Protein AF-A0A4W6DAV9-F1 (afdb_monomer_lite)

Organism: Lates calcarifer (NCBI:txid8187)

Structure (mmCIF, N/CA/C/O backbone):
data_AF-A0A4W6DAV9-F1
#
_entry.id   AF-A0A4W6DAV9-F1
#
loop_
_atom_site.group_PDB
_atom_site.id
_atom_site.type_symbol
_atom_site.label_atom_id
_atom_site.label_alt_id
_atom_site.label_comp_id
_atom_site.label_asym_id
_atom_site.label_entity_id
_atom_site.label_seq_id
_atom_site.pdbx_PDB_ins_code
_atom_site.Cartn_x
_atom_site.Cartn_y
_atom_site.Cartn_z
_atom_site.occupancy
_atom_site.B_iso_or_equiv
_atom_site.auth_seq_id
_atom_site.auth_comp_id
_atom_site.auth_asym_id
_atom_site.auth_atom_id
_atom_site.pdbx_PDB_model_num
ATOM 1 N N . MET A 1 1 ? 17.791 12.528 -27.936 1.00 43.00 1 MET A N 1
ATOM 2 C CA . MET A 1 1 ? 17.535 11.340 -27.099 1.00 43.00 1 MET A CA 1
ATOM 3 C C . MET A 1 1 ? 16.536 11.786 -26.045 1.00 43.00 1 MET A C 1
ATOM 5 O O . MET A 1 1 ? 16.938 12.393 -25.063 1.00 43.00 1 MET A O 1
ATOM 9 N N . GLY A 1 2 ? 15.239 11.694 -26.351 1.00 50.84 2 GLY A N 1
ATOM 10 C CA . GLY A 1 2 ? 14.200 12.066 -25.393 1.00 50.84 2 GLY A CA 1
ATOM 11 C C . GLY A 1 2 ? 14.220 11.040 -24.273 1.00 50.84 2 GLY A C 1
ATOM 12 O O . GLY A 1 2 ? 14.184 9.846 -24.545 1.00 50.84 2 GLY A O 1
ATOM 13 N N . THR A 1 3 ? 14.390 11.481 -23.036 1.00 58.59 3 THR A N 1
ATOM 14 C CA . THR A 1 3 ? 14.186 10.621 -21.875 1.00 58.59 3 THR A CA 1
ATOM 15 C C . THR A 1 3 ? 12.691 10.348 -21.784 1.00 58.59 3 THR A C 1
ATOM 17 O O . THR A 1 3 ? 11.948 11.198 -21.286 1.00 58.59 3 THR A O 1
ATOM 20 N N . ASP A 1 4 ? 12.246 9.207 -22.305 1.00 72.44 4 ASP A N 1
ATOM 21 C CA . ASP A 1 4 ? 10.905 8.703 -22.026 1.00 72.44 4 ASP A CA 1
ATOM 22 C C . ASP A 1 4 ? 10.811 8.543 -20.505 1.00 72.44 4 ASP A C 1
ATOM 24 O O . ASP A 1 4 ? 11.494 7.726 -19.888 1.00 72.44 4 ASP A O 1
ATOM 28 N N . SER A 1 5 ? 10.083 9.462 -19.875 1.00 85.31 5 SER A N 1
ATOM 29 C CA . SER A 1 5 ? 9.893 9.455 -18.427 1.00 85.31 5 SER A CA 1
ATOM 30 C C . SER A 1 5 ? 8.976 8.280 -18.077 1.00 85.31 5 SER A C 1
ATOM 32 O O . SER A 1 5 ? 8.060 8.016 -18.856 1.00 85.31 5 SER A O 1
ATOM 34 N N . PRO A 1 6 ? 9.170 7.591 -16.935 1.00 91.38 6 PRO A N 1
ATOM 35 C CA . PRO A 1 6 ? 8.461 6.349 -16.617 1.00 91.38 6 PRO A CA 1
ATOM 36 C C . PRO A 1 6 ? 7.005 6.603 -16.178 1.00 91.38 6 PRO A C 1
ATOM 38 O O . PRO A 1 6 ? 6.622 6.400 -15.020 1.00 91.38 6 PRO A O 1
ATOM 41 N N . PHE A 1 7 ? 6.190 7.128 -17.093 1.00 95.38 7 PHE A N 1
ATOM 42 C CA . PHE A 1 7 ? 4.819 7.554 -16.841 1.00 95.38 7 PHE A CA 1
ATOM 43 C C . PHE A 1 7 ? 3.907 6.386 -16.463 1.00 95.38 7 PHE A C 1
ATOM 45 O O . PHE A 1 7 ? 3.015 6.572 -15.634 1.00 95.38 7 PHE A O 1
ATOM 52 N N . LEU A 1 8 ? 4.123 5.187 -17.014 1.00 96.75 8 LEU A N 1
ATOM 53 C CA . LEU A 1 8 ? 3.308 4.015 -16.690 1.00 96.75 8 LEU A CA 1
ATOM 54 C C . LEU A 1 8 ? 3.602 3.533 -15.269 1.00 96.75 8 LEU A C 1
ATOM 56 O O . LEU A 1 8 ? 2.670 3.262 -14.513 1.00 96.75 8 LEU A O 1
ATOM 60 N N . LEU A 1 9 ? 4.877 3.496 -14.864 1.00 97.81 9 LEU A N 1
ATOM 61 C CA . LEU A 1 9 ? 5.247 3.129 -13.489 1.00 97.81 9 LEU A CA 1
ATOM 62 C C . LEU A 1 9 ? 4.699 4.141 -12.482 1.00 97.81 9 LEU A C 1
ATOM 64 O O . LEU A 1 9 ? 4.191 3.751 -11.429 1.00 97.81 9 LEU A O 1
ATOM 68 N N . ALA A 1 10 ? 4.765 5.435 -12.813 1.00 97.69 10 ALA A N 1
ATOM 69 C CA . ALA A 1 10 ? 4.199 6.496 -11.988 1.00 97.69 10 ALA A CA 1
ATOM 70 C C . ALA A 1 10 ? 2.672 6.365 -11.864 1.00 97.69 10 ALA A C 1
ATOM 72 O O . ALA A 1 10 ? 2.140 6.462 -10.759 1.00 97.69 10 ALA A O 1
ATOM 73 N N . ALA A 1 11 ? 1.969 6.086 -12.966 1.00 98.00 11 ALA A N 1
ATOM 74 C CA . ALA A 1 11 ? 0.523 5.877 -12.964 1.00 98.00 11 ALA A CA 1
ATOM 75 C C . ALA A 1 11 ? 0.116 4.665 -12.109 1.00 98.00 11 ALA A C 1
ATOM 77 O O . ALA A 1 11 ? -0.771 4.785 -11.264 1.00 98.00 11 ALA A O 1
ATOM 78 N N . VAL A 1 12 ? 0.799 3.524 -12.265 1.00 98.50 12 VAL A N 1
ATOM 79 C CA . VAL A 1 12 ? 0.547 2.313 -11.460 1.00 98.50 12 VAL A CA 1
ATOM 80 C C . VAL A 1 12 ? 0.873 2.553 -9.983 1.00 98.50 12 VAL A C 1
ATOM 82 O O . VAL A 1 12 ? 0.108 2.141 -9.114 1.00 98.50 12 VAL A O 1
ATOM 85 N N . SER A 1 13 ? 1.951 3.282 -9.680 1.00 98.38 13 SER A N 1
ATOM 86 C CA . SER A 1 13 ? 2.301 3.655 -8.302 1.00 98.38 13 SER A CA 1
ATOM 87 C C . SER A 1 13 ? 1.246 4.568 -7.662 1.00 98.38 13 SER A C 1
ATOM 89 O O . SER A 1 13 ? 0.903 4.401 -6.497 1.00 98.38 13 SER A O 1
ATOM 91 N N . LEU A 1 14 ? 0.694 5.531 -8.405 1.00 98.44 14 LEU A N 1
ATOM 92 C CA . LEU A 1 14 ? -0.389 6.383 -7.903 1.00 98.44 14 LEU A CA 1
ATOM 93 C C . LEU A 1 14 ? -1.672 5.581 -7.671 1.00 98.44 14 LEU A C 1
ATOM 95 O O . LEU A 1 14 ? -2.321 5.745 -6.637 1.00 98.44 14 LEU A O 1
ATOM 99 N N . LEU A 1 15 ? -2.021 4.691 -8.601 1.00 98.56 15 LEU A N 1
ATOM 100 C CA . LEU A 1 15 ? -3.184 3.819 -8.463 1.00 98.56 15 LEU A CA 1
ATOM 101 C C . LEU A 1 15 ? -3.059 2.902 -7.237 1.00 98.56 15 LEU A C 1
ATOM 103 O O . LEU A 1 15 ? -4.016 2.766 -6.473 1.00 98.56 15 LEU A O 1
ATOM 107 N N . SER A 1 16 ? -1.881 2.324 -7.003 1.00 98.38 16 SER A N 1
ATOM 108 C CA . SER A 1 16 ? -1.650 1.445 -5.857 1.00 98.38 16 SER A CA 1
ATOM 109 C C . SER A 1 16 ? -1.701 2.204 -4.522 1.00 98.38 16 SER A C 1
ATOM 111 O O . SER A 1 16 ? -2.272 1.696 -3.556 1.00 98.38 16 SER A O 1
ATOM 113 N N . VAL A 1 17 ? -1.240 3.462 -4.464 1.00 98.31 17 VAL A N 1
ATOM 114 C CA . VAL A 1 17 ? -1.448 4.338 -3.292 1.00 98.31 17 VAL A CA 1
ATOM 115 C C . VAL A 1 17 ? -2.938 4.582 -3.037 1.00 98.31 17 VAL A C 1
ATOM 117 O O . VAL A 1 17 ? -3.377 4.514 -1.886 1.00 98.31 17 VAL A O 1
ATOM 120 N N . LEU A 1 18 ? -3.736 4.835 -4.081 1.00 98.56 18 LEU A N 1
ATOM 121 C CA . LEU A 1 18 ? -5.187 5.004 -3.935 1.00 98.56 18 LEU A CA 1
ATOM 122 C C . LEU A 1 18 ? -5.850 3.732 -3.389 1.00 98.56 18 LEU A C 1
ATOM 124 O O . LEU A 1 18 ? -6.701 3.821 -2.501 1.00 98.56 18 LEU A O 1
ATOM 128 N N . GLN A 1 19 ? -5.428 2.554 -3.855 1.00 98.38 19 GLN A N 1
ATOM 129 C CA . GLN A 1 19 ? -5.887 1.270 -3.324 1.00 98.38 19 GLN A CA 1
ATOM 130 C C . GLN A 1 19 ? -5.515 1.100 -1.843 1.00 98.38 19 GLN A C 1
ATOM 132 O O . GLN A 1 19 ? -6.377 0.747 -1.036 1.00 98.38 19 GLN A O 1
ATOM 137 N N . MET A 1 20 ? -4.272 1.401 -1.452 1.00 98.50 20 MET A N 1
ATOM 138 C CA . MET A 1 20 ? -3.844 1.350 -0.048 1.00 98.50 20 MET A CA 1
ATOM 139 C C . MET A 1 20 ? -4.660 2.308 0.831 1.00 98.50 20 MET A C 1
ATOM 141 O O . MET A 1 20 ? -5.126 1.920 1.904 1.00 98.50 20 MET A O 1
ATOM 145 N N . GLY A 1 21 ? -4.914 3.532 0.357 1.00 98.62 21 GLY A N 1
ATOM 146 C CA . GLY A 1 21 ? -5.769 4.504 1.041 1.00 98.62 21 GLY A CA 1
ATOM 147 C C . GLY A 1 21 ? -7.219 4.031 1.184 1.00 98.62 21 GLY A C 1
ATOM 148 O O . GLY A 1 21 ? -7.828 4.201 2.243 1.00 98.62 21 GLY A O 1
ATOM 149 N N . TYR A 1 22 ? -7.767 3.380 0.154 1.00 98.69 22 TYR A N 1
ATOM 150 C CA . TYR A 1 22 ? -9.088 2.756 0.217 1.00 98.69 22 TYR A CA 1
ATOM 151 C C . TYR A 1 22 ? -9.141 1.658 1.287 1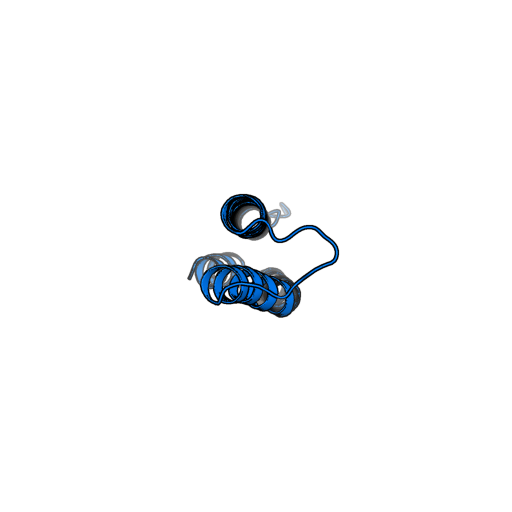.00 98.69 22 TYR A C 1
ATOM 153 O O . TYR A 1 22 ? -10.028 1.683 2.139 1.00 98.69 22 TYR A O 1
ATOM 161 N N . LEU A 1 23 ? -8.175 0.737 1.305 1.00 98.62 23 LEU A N 1
ATOM 162 C CA . LEU A 1 23 ? -8.116 -0.335 2.303 1.00 98.62 23 LEU A CA 1
ATOM 163 C C . LEU A 1 23 ? -7.968 0.225 3.728 1.00 98.62 23 LEU A C 1
ATOM 165 O O . LEU A 1 23 ? -8.671 -0.216 4.640 1.00 98.62 23 LEU A O 1
ATOM 169 N N . ALA A 1 24 ? -7.134 1.251 3.920 1.00 98.62 24 ALA A N 1
ATOM 170 C CA . ALA A 1 24 ? -6.999 1.945 5.200 1.00 98.62 24 ALA A CA 1
ATOM 171 C C . ALA A 1 24 ? -8.328 2.578 5.649 1.00 98.62 24 ALA A C 1
ATOM 173 O O . ALA A 1 24 ? -8.727 2.458 6.812 1.00 98.62 24 ALA A O 1
ATOM 174 N N . ARG A 1 25 ? -9.066 3.202 4.719 1.00 98.69 25 ARG A N 1
ATOM 175 C CA . ARG A 1 25 ? -10.407 3.744 4.980 1.00 98.69 25 ARG A CA 1
ATOM 176 C C . ARG A 1 25 ? -11.388 2.648 5.397 1.00 98.69 25 ARG A C 1
ATOM 178 O O . ARG A 1 25 ? -12.151 2.869 6.334 1.00 98.69 25 ARG A O 1
ATOM 185 N N . GLN A 1 26 ? -11.351 1.474 4.765 1.00 98.62 26 GLN A N 1
ATOM 186 C CA . GLN A 1 26 ? -12.202 0.339 5.148 1.00 98.62 26 GLN A CA 1
ATOM 187 C C . GLN A 1 26 ? -11.909 -0.139 6.576 1.00 98.62 26 GLN A C 1
ATOM 189 O O . GLN A 1 26 ? -12.844 -0.387 7.338 1.00 98.62 26 GLN A O 1
ATOM 194 N N . VAL A 1 27 ? -10.638 -0.178 6.990 1.00 98.69 27 VAL A N 1
ATOM 195 C CA . VAL A 1 27 ? -10.272 -0.443 8.392 1.00 98.69 27 VAL A CA 1
ATOM 196 C C . VAL A 1 27 ? -10.856 0.623 9.321 1.00 98.69 27 VAL A C 1
ATOM 198 O O . VAL A 1 27 ? -11.438 0.278 10.349 1.00 98.69 27 VAL A O 1
ATOM 201 N N . GLY A 1 28 ? -10.749 1.907 8.963 1.00 98.44 28 GLY A N 1
ATOM 202 C CA . GLY A 1 28 ? -11.326 3.015 9.733 1.00 98.44 28 GLY A CA 1
ATOM 203 C C . GLY A 1 28 ? -12.844 2.898 9.907 1.00 98.44 28 GLY A C 1
ATOM 204 O O . GLY A 1 28 ? -13.348 3.004 11.024 1.00 98.44 28 GLY A O 1
ATOM 205 N N . LEU A 1 29 ? -13.570 2.588 8.832 1.00 98.50 29 LEU A N 1
ATOM 206 C CA . LEU A 1 29 ? -15.013 2.335 8.887 1.00 98.50 29 LEU A CA 1
ATOM 207 C C . LEU A 1 29 ? -15.339 1.109 9.747 1.00 98.50 29 LEU A C 1
ATOM 209 O O . LEU A 1 29 ? -16.234 1.165 10.589 1.00 98.50 29 LEU A O 1
ATOM 213 N N . SER A 1 30 ? -14.570 0.027 9.611 1.00 98.38 30 SER A N 1
ATOM 214 C CA . SER A 1 30 ? -14.748 -1.170 10.431 1.00 98.38 30 SER A CA 1
ATOM 215 C C . SER A 1 30 ? -14.515 -0.890 11.918 1.00 98.38 30 SER A C 1
ATOM 217 O O . SER A 1 30 ? -15.225 -1.453 12.752 1.00 98.38 30 SER A O 1
ATOM 219 N N . ARG A 1 31 ? -13.576 -0.002 12.276 1.00 98.50 31 ARG A N 1
ATOM 220 C CA . ARG A 1 31 ? -13.396 0.457 13.666 1.00 98.50 31 ARG A CA 1
ATOM 221 C C . ARG A 1 31 ? -14.639 1.158 14.194 1.00 98.50 31 ARG A C 1
ATOM 223 O O . ARG A 1 31 ? -15.022 0.899 15.329 1.00 98.50 31 ARG A O 1
ATOM 230 N N . MET A 1 32 ? -15.270 2.012 13.385 1.00 98.12 32 MET A N 1
ATOM 231 C CA . MET A 1 32 ? -16.495 2.719 1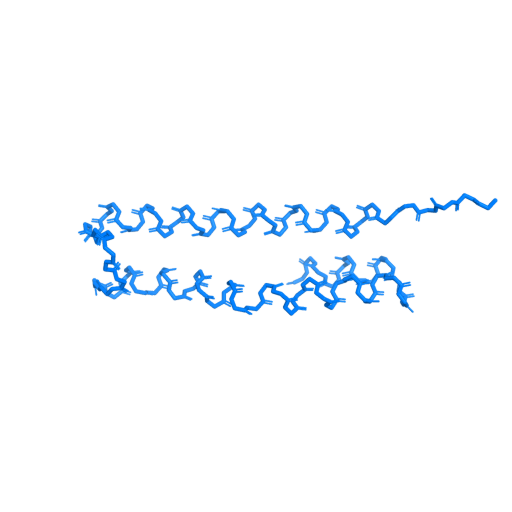3.775 1.00 98.12 32 MET A CA 1
ATOM 232 C C . MET A 1 32 ? -17.661 1.749 13.995 1.00 98.12 32 MET A C 1
ATOM 234 O O . MET A 1 32 ? -18.325 1.828 15.026 1.00 98.12 32 MET A O 1
ATOM 238 N N . VAL A 1 33 ? -17.872 0.806 13.069 1.00 98.12 33 VAL A N 1
ATOM 239 C CA . VAL A 1 33 ? -18.953 -0.196 13.148 1.00 98.12 33 VAL A CA 1
ATOM 240 C C . VAL A 1 33 ? -18.800 -1.086 14.384 1.00 98.12 33 VAL A C 1
ATOM 242 O O . VAL A 1 33 ? -19.754 -1.279 15.133 1.00 98.12 33 VAL A O 1
ATOM 245 N N . HIS A 1 34 ? -17.585 -1.575 14.639 1.00 97.94 34 HIS A N 1
ATOM 246 C CA . HIS A 1 34 ? -17.305 -2.522 15.721 1.00 97.94 34 HIS A CA 1
ATOM 247 C C . HIS A 1 34 ? -16.868 -1.856 17.032 1.00 97.94 34 HIS A C 1
ATOM 249 O O . HIS A 1 34 ? -16.541 -2.551 17.991 1.00 97.94 34 HIS A O 1
ATOM 255 N N . LYS A 1 35 ? -16.842 -0.516 17.077 1.00 97.94 35 LYS A N 1
ATOM 256 C CA . LYS A 1 35 ? -16.416 0.296 18.231 1.00 97.94 35 LYS A CA 1
ATOM 257 C C . LYS A 1 35 ? -15.024 -0.079 18.765 1.00 97.94 35 LYS A C 1
ATOM 259 O O . LYS A 1 35 ? -14.770 -0.013 19.967 1.00 97.94 35 LYS A O 1
ATOM 264 N N . VAL A 1 36 ? -14.101 -0.444 17.872 1.00 98.25 36 VAL A N 1
ATOM 265 C CA . VAL A 1 36 ? -12.712 -0.772 18.231 1.00 98.25 36 VAL A CA 1
ATOM 266 C C . VAL A 1 36 ? -11.879 0.507 18.253 1.00 98.25 36 VAL A C 1
ATOM 268 O O . VAL A 1 36 ? -11.332 0.947 17.233 1.00 98.25 36 VAL A O 1
ATOM 271 N N . LEU A 1 37 ? -11.800 1.118 19.434 1.00 97.00 37 LEU A N 1
ATOM 272 C CA . LEU A 1 37 ? -11.048 2.348 19.659 1.00 97.00 37 LEU A CA 1
ATOM 273 C C . LEU A 1 37 ? -9.531 2.097 19.565 1.00 97.00 37 LEU A C 1
ATOM 275 O O . LEU A 1 37 ? -9.036 1.099 20.099 1.00 97.00 37 LEU A O 1
ATOM 279 N N . PRO A 1 38 ? -8.764 2.990 18.916 1.00 96.62 38 PRO A N 1
ATOM 280 C CA . PRO A 1 38 ? -7.310 3.002 19.051 1.00 96.62 38 PRO A CA 1
ATOM 281 C C . PRO A 1 38 ? -6.892 3.095 20.534 1.00 96.62 38 PRO A C 1
ATOM 283 O O . PRO A 1 38 ? -7.579 3.769 21.303 1.00 96.62 38 PRO A O 1
ATOM 286 N N . PRO A 1 39 ? -5.788 2.450 20.957 1.00 97.25 39 PRO A N 1
ATOM 287 C CA . PRO A 1 39 ? -4.803 1.724 20.148 1.00 97.25 39 PRO A CA 1
ATOM 288 C C . PRO A 1 39 ? -5.158 0.249 19.880 1.00 97.25 39 PRO A C 1
ATOM 290 O O . PRO A 1 39 ? -4.330 -0.474 19.332 1.00 97.25 39 PRO A O 1
ATOM 293 N N . SER A 1 40 ? -6.359 -0.220 20.245 1.00 97.88 40 SER A N 1
ATOM 294 C CA . SER A 1 40 ? -6.711 -1.636 20.089 1.00 97.88 40 SER A CA 1
ATOM 295 C C . SER A 1 40 ? -6.666 -2.083 18.624 1.00 97.88 40 SER A C 1
ATOM 297 O O . SER A 1 40 ? -7.101 -1.369 17.711 1.00 97.88 40 SER A O 1
ATOM 299 N N . VAL A 1 41 ? -6.153 -3.291 18.407 1.00 98.12 41 VAL A N 1
ATOM 300 C CA . VAL A 1 41 ? -6.093 -3.985 17.109 1.00 98.12 41 VAL A CA 1
ATOM 301 C C . VAL A 1 41 ? -6.784 -5.351 17.154 1.00 98.12 41 VAL A C 1
ATOM 303 O O . VAL A 1 41 ? -6.724 -6.097 16.182 1.00 98.12 41 VAL A O 1
ATOM 306 N N . THR A 1 42 ? -7.465 -5.657 18.257 1.00 97.56 42 THR A N 1
ATOM 307 C CA . THR A 1 42 ? -8.252 -6.878 18.468 1.00 97.56 42 THR A CA 1
ATOM 308 C C . THR A 1 42 ? -9.714 -6.517 18.717 1.00 97.56 42 THR A C 1
ATOM 310 O O . THR A 1 42 ? -10.030 -5.421 19.196 1.00 97.56 42 THR A O 1
ATOM 313 N N . GLY A 1 43 ? -10.626 -7.415 18.351 1.00 96.62 43 GLY A N 1
ATOM 314 C CA . GLY A 1 43 ? -12.061 -7.156 18.423 1.00 96.62 43 GLY A CA 1
ATOM 315 C C . GLY A 1 43 ? -12.892 -8.281 17.806 1.00 96.62 43 GLY A C 1
ATOM 316 O O . GLY A 1 43 ? -12.453 -9.426 17.771 1.00 96.62 43 GLY A O 1
ATOM 317 N N . PRO A 1 44 ? -14.106 -7.989 17.312 1.00 98.00 44 PRO A N 1
ATOM 318 C CA . PRO A 1 44 ? -14.914 -8.984 16.618 1.00 98.00 44 PRO A CA 1
ATOM 319 C C . PRO A 1 44 ? -14.192 -9.549 15.379 1.00 98.00 44 PRO A C 1
ATOM 321 O O . PRO A 1 44 ? -13.488 -8.795 14.697 1.00 98.00 44 PRO A O 1
ATOM 324 N N . PRO A 1 45 ? -14.417 -10.826 15.007 1.00 98.31 45 PRO A N 1
ATOM 325 C CA . PRO A 1 45 ? -13.723 -11.472 13.885 1.00 98.31 45 PRO A CA 1
ATOM 326 C C . PRO A 1 45 ? -13.833 -10.734 12.540 1.00 98.31 45 PRO A C 1
ATOM 328 O O . PRO A 1 45 ? -12.979 -10.866 11.666 1.00 98.31 45 PRO A O 1
ATOM 331 N N . GLU A 1 46 ? -14.899 -9.964 12.329 1.00 97.88 46 GLU A N 1
ATOM 332 C CA . GLU A 1 46 ? -15.090 -9.135 11.132 1.00 97.88 46 GLU A CA 1
ATOM 333 C C . GLU A 1 46 ? -14.100 -7.965 11.063 1.00 97.88 46 GLU A C 1
ATOM 335 O O . GLU A 1 46 ? -13.483 -7.729 10.018 1.00 97.88 46 GLU A O 1
ATOM 340 N N . PHE A 1 47 ? -13.880 -7.282 12.191 1.00 98.50 47 PHE A N 1
ATOM 341 C CA . PHE A 1 47 ? -12.865 -6.240 12.289 1.00 98.50 47 PHE A CA 1
ATOM 342 C C . PHE A 1 47 ? -11.465 -6.822 12.110 1.00 98.50 47 PHE A C 1
ATOM 344 O O . PHE A 1 47 ? -10.681 -6.276 11.336 1.00 98.50 47 PHE A O 1
ATOM 351 N N . GLU A 1 48 ? -11.161 -7.942 12.769 1.00 98.62 48 GLU A N 1
ATOM 352 C CA . GLU A 1 48 ? -9.832 -8.551 12.687 1.00 98.62 48 GLU A CA 1
ATOM 353 C C . GLU A 1 48 ? -9.490 -8.986 11.260 1.00 98.62 48 GLU A C 1
ATOM 355 O O . GLU A 1 48 ? -8.386 -8.715 10.791 1.00 98.62 48 GLU A O 1
ATOM 360 N N . ARG A 1 49 ? -10.447 -9.565 10.520 1.00 98.62 49 ARG A N 1
ATOM 361 C CA . ARG A 1 49 ? -10.264 -9.898 9.097 1.00 98.62 49 ARG A CA 1
ATOM 362 C C . ARG A 1 49 ? -10.001 -8.660 8.242 1.00 98.62 49 ARG A C 1
ATOM 364 O O . ARG A 1 49 ? -9.060 -8.665 7.453 1.00 98.62 49 ARG A O 1
ATOM 371 N N . THR A 1 50 ? -10.778 -7.592 8.428 1.00 98.50 50 THR A N 1
ATOM 372 C CA . THR A 1 50 ? -10.595 -6.331 7.686 1.00 98.50 50 THR A CA 1
ATOM 373 C C . THR A 1 50 ? -9.236 -5.695 7.991 1.00 98.50 50 THR A C 1
ATOM 375 O O . THR A 1 50 ? -8.515 -5.281 7.083 1.00 98.50 50 THR A O 1
ATOM 378 N N . PHE A 1 51 ? -8.851 -5.656 9.269 1.00 98.62 51 PHE A N 1
ATOM 379 C CA . PHE A 1 51 ? -7.567 -5.123 9.716 1.00 98.62 51 PHE A CA 1
ATOM 380 C C . PHE A 1 51 ? -6.391 -5.941 9.170 1.00 98.62 51 PHE A C 1
ATOM 382 O O . PHE A 1 51 ? -5.440 -5.363 8.645 1.00 98.62 51 PHE A O 1
ATOM 389 N N . ARG A 1 52 ? -6.464 -7.276 9.243 1.00 98.56 52 ARG A N 1
ATOM 390 C CA . ARG A 1 52 ? -5.416 -8.176 8.740 1.00 98.56 52 ARG A CA 1
ATOM 391 C C . ARG A 1 52 ? -5.280 -8.134 7.224 1.00 98.56 52 ARG A C 1
ATOM 393 O O . ARG A 1 52 ? -4.155 -8.126 6.746 1.00 98.56 52 ARG A O 1
ATOM 400 N N . ALA A 1 53 ? -6.378 -8.028 6.477 1.00 98.56 53 ALA A N 1
ATOM 401 C CA . ALA A 1 53 ? -6.316 -7.854 5.027 1.00 98.56 53 ALA A CA 1
ATOM 402 C C . ALA A 1 53 ? -5.517 -6.595 4.644 1.00 98.56 53 ALA A C 1
ATOM 404 O O . ALA A 1 53 ? -4.612 -6.668 3.819 1.00 98.56 53 ALA A O 1
ATOM 405 N N . HIS A 1 54 ? -5.786 -5.461 5.301 1.00 98.69 54 HIS A N 1
ATOM 406 C CA . HIS A 1 54 ? -5.007 -4.239 5.092 1.00 98.69 54 HIS A CA 1
ATOM 407 C C . HIS A 1 54 ? -3.538 -4.397 5.519 1.00 98.69 54 HIS A C 1
ATOM 409 O O . HIS A 1 54 ? -2.654 -3.977 4.780 1.00 98.69 54 HIS A O 1
ATOM 415 N N . GLN A 1 55 ? -3.260 -5.006 6.679 1.00 98.62 55 GLN A N 1
ATOM 416 C CA . GLN A 1 55 ? -1.881 -5.221 7.146 1.00 98.62 55 GLN A CA 1
ATOM 417 C C . GLN A 1 55 ? -1.071 -6.098 6.188 1.00 98.62 55 GLN A C 1
ATOM 419 O O . GLN A 1 55 ? 0.034 -5.712 5.829 1.00 98.62 55 GLN A O 1
ATOM 424 N N . ASN A 1 56 ? -1.638 -7.197 5.687 1.00 98.50 56 ASN A N 1
ATOM 425 C CA . ASN A 1 56 ? -0.972 -8.038 4.690 1.00 98.50 56 ASN A CA 1
ATOM 426 C C . ASN A 1 56 ? -0.597 -7.226 3.437 1.00 98.50 56 ASN A C 1
ATOM 428 O O . ASN A 1 56 ? 0.509 -7.353 2.918 1.00 98.50 56 ASN A O 1
ATOM 432 N N . CYS A 1 57 ? -1.491 -6.345 2.965 1.00 98.38 57 CYS A N 1
ATOM 433 C CA . CYS A 1 57 ? -1.176 -5.449 1.853 1.00 98.38 57 CYS A CA 1
ATOM 434 C C . CYS A 1 57 ? -0.046 -4.470 2.204 1.00 98.38 57 CYS A C 1
ATOM 436 O O . CYS A 1 57 ? 0.845 -4.276 1.385 1.00 98.38 57 CYS A O 1
ATOM 438 N N . VAL A 1 58 ? -0.042 -3.888 3.411 1.00 98.50 58 VAL A N 1
ATOM 439 C CA . VAL A 1 58 ? 1.037 -2.995 3.879 1.00 98.50 58 VAL A CA 1
ATOM 440 C C . VAL A 1 58 ? 2.382 -3.723 3.916 1.00 98.50 58 VAL A C 1
ATOM 442 O O . VAL A 1 58 ? 3.378 -3.166 3.466 1.00 98.50 58 VAL A O 1
ATOM 445 N N . GLU A 1 59 ? 2.415 -4.958 4.412 1.00 98.44 59 GLU A N 1
ATOM 446 C CA . GLU A 1 59 ? 3.629 -5.777 4.505 1.00 98.44 59 GLU A CA 1
ATOM 447 C C . GLU A 1 59 ? 4.203 -6.116 3.120 1.00 98.44 59 GLU A C 1
ATOM 449 O O . GLU A 1 59 ? 5.419 -6.083 2.925 1.00 98.44 59 GLU A O 1
ATOM 454 N N . CYS A 1 60 ? 3.343 -6.385 2.132 1.00 97.69 60 CYS A N 1
ATOM 455 C CA . CYS A 1 60 ? 3.765 -6.688 0.762 1.00 97.69 60 CYS A CA 1
ATOM 456 C C . CYS A 1 60 ? 4.047 -5.444 -0.098 1.00 97.69 60 CYS A C 1
ATOM 458 O O . CYS A 1 60 ? 4.736 -5.550 -1.114 1.00 97.69 60 CYS A O 1
ATOM 460 N N . TYR A 1 61 ? 3.543 -4.266 0.278 1.00 98.25 61 TYR A N 1
ATOM 461 C CA . TYR A 1 61 ? 3.621 -3.058 -0.547 1.00 98.25 61 TYR A CA 1
ATOM 462 C C . TYR A 1 61 ? 5.059 -2.619 -0.903 1.00 98.25 61 TYR A C 1
ATOM 464 O O . TYR A 1 61 ? 5.304 -2.291 -2.067 1.00 98.25 61 TYR A O 1
A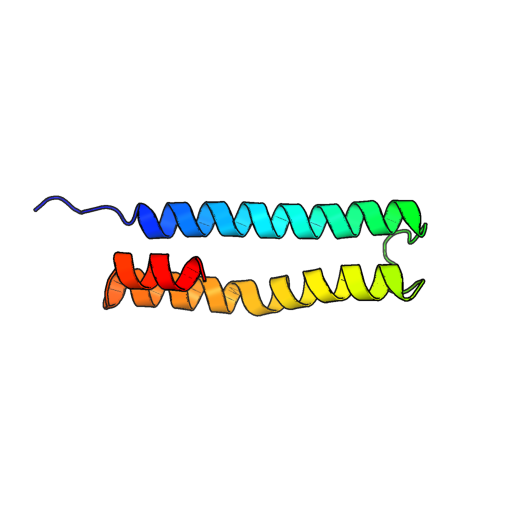TOM 472 N N . PRO A 1 62 ? 6.051 -2.669 0.013 1.00 98.31 62 PRO A N 1
ATOM 473 C CA . PRO A 1 62 ? 7.439 -2.373 -0.336 1.00 98.31 62 PRO A CA 1
ATOM 474 C C . PRO A 1 62 ? 8.018 -3.350 -1.363 1.00 98.31 62 PRO A C 1
ATOM 476 O O . PRO A 1 62 ? 8.731 -2.924 -2.269 1.00 98.31 62 PRO A O 1
ATOM 479 N N . LEU A 1 63 ? 7.690 -4.644 -1.252 1.00 98.31 63 LEU A N 1
ATOM 480 C CA . LEU A 1 63 ? 8.135 -5.657 -2.213 1.00 98.31 63 LEU A CA 1
ATOM 481 C C . LEU A 1 63 ? 7.565 -5.358 -3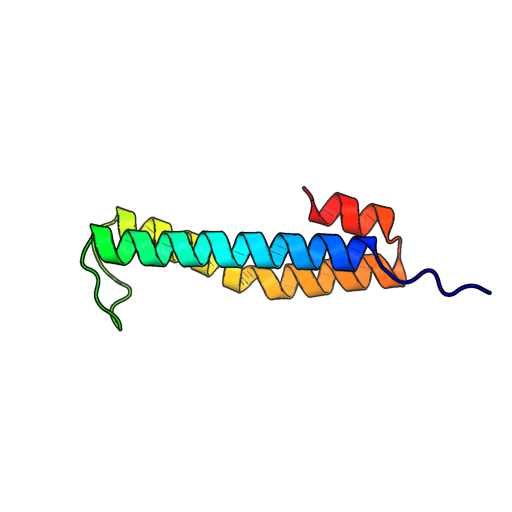.599 1.00 98.31 63 LEU A C 1
ATOM 483 O O . LEU A 1 63 ? 8.314 -5.315 -4.570 1.00 98.31 63 LEU A O 1
ATOM 487 N N . PHE A 1 64 ? 6.266 -5.057 -3.668 1.00 98.38 64 PHE A N 1
ATOM 488 C CA . PHE A 1 64 ? 5.602 -4.646 -4.902 1.00 98.38 64 PHE A CA 1
ATOM 489 C C . PHE A 1 64 ? 6.289 -3.438 -5.553 1.00 98.38 64 PHE A C 1
ATOM 491 O O . PHE A 1 64 ? 6.619 -3.494 -6.735 1.00 98.38 64 PHE A O 1
ATOM 498 N N . LEU A 1 65 ? 6.553 -2.366 -4.796 1.00 98.31 65 LEU A N 1
ATOM 499 C CA . LEU A 1 65 ? 7.178 -1.160 -5.345 1.00 98.31 65 LEU A CA 1
ATOM 500 C C . LEU A 1 65 ? 8.602 -1.417 -5.844 1.00 98.31 65 LEU A C 1
ATOM 502 O O . LEU A 1 65 ? 8.954 -0.971 -6.936 1.00 98.31 65 LEU A O 1
ATOM 506 N N . VAL A 1 66 ? 9.416 -2.146 -5.076 1.00 98.44 66 VAL A N 1
ATOM 507 C CA . VAL A 1 66 ? 10.782 -2.483 -5.492 1.00 98.44 66 VAL A CA 1
ATOM 508 C C . VAL A 1 66 ? 10.752 -3.297 -6.783 1.00 98.44 66 VAL A C 1
ATOM 510 O O . VAL A 1 66 ? 11.463 -2.956 -7.727 1.00 98.44 66 VAL A O 1
ATOM 513 N N . THR A 1 67 ? 9.908 -4.326 -6.871 1.00 98.25 67 THR A N 1
ATOM 514 C CA . THR A 1 67 ? 9.770 -5.144 -8.082 1.00 98.25 67 THR A CA 1
ATOM 515 C C . THR A 1 67 ? 9.244 -4.337 -9.272 1.00 98.25 67 THR A C 1
ATOM 517 O O . THR A 1 67 ? 9.840 -4.395 -10.343 1.00 98.25 67 THR A O 1
ATOM 520 N N . LEU A 1 68 ? 8.192 -3.529 -9.096 1.00 98.38 68 LEU A N 1
ATOM 521 C CA . LEU A 1 68 ? 7.615 -2.696 -10.158 1.00 98.38 68 LEU A CA 1
ATOM 522 C C . LEU A 1 68 ? 8.669 -1.774 -10.784 1.00 98.38 68 LEU A C 1
ATOM 524 O O . LEU A 1 68 ? 8.838 -1.749 -12.003 1.00 98.38 68 LEU A O 1
ATOM 528 N N . TRP A 1 69 ? 9.399 -1.035 -9.948 1.00 98.19 69 TRP A N 1
ATOM 529 C CA . TRP A 1 69 ? 10.385 -0.067 -10.421 1.00 98.19 69 TRP A CA 1
ATOM 530 C C . TRP A 1 69 ? 11.631 -0.741 -10.991 1.00 98.19 69 TRP A C 1
ATOM 532 O O . TRP A 1 69 ? 12.123 -0.318 -12.033 1.00 98.19 69 TRP A O 1
ATOM 542 N N . THR A 1 70 ? 12.129 -1.813 -10.372 1.00 98.06 70 THR A N 1
ATOM 543 C CA . THR A 1 70 ? 13.292 -2.538 -10.911 1.00 98.06 70 THR A CA 1
ATOM 544 C C . THR A 1 70 ? 12.984 -3.192 -12.257 1.00 98.06 70 THR A C 1
ATOM 546 O O . THR A 1 70 ? 13.742 -3.005 -13.208 1.00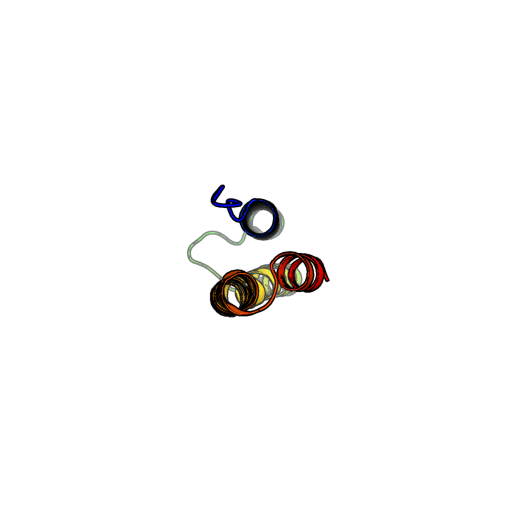 98.06 70 THR A O 1
ATOM 549 N N . CYS A 1 71 ? 11.847 -3.876 -12.401 1.00 97.25 71 CYS A N 1
ATOM 550 C CA . CYS A 1 71 ? 11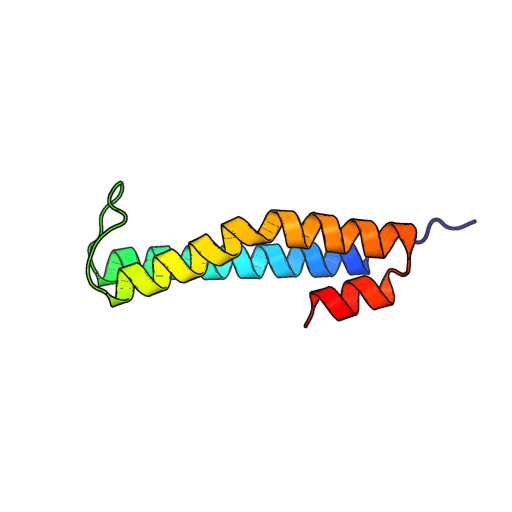.430 -4.432 -13.688 1.00 97.25 71 CYS A CA 1
ATOM 551 C C . CYS A 1 71 ? 11.174 -3.334 -14.732 1.00 97.25 71 CYS A C 1
ATOM 553 O O . CYS A 1 71 ? 11.537 -3.491 -15.897 1.00 97.25 71 CYS A O 1
ATOM 555 N N . GLY A 1 72 ? 10.586 -2.207 -14.326 1.00 96.88 72 GLY A N 1
ATOM 556 C CA . GLY A 1 72 ? 10.301 -1.099 -15.232 1.00 96.88 72 GLY A CA 1
ATOM 557 C C . GLY A 1 72 ? 11.556 -0.397 -15.756 1.00 96.88 72 GLY A C 1
ATOM 558 O O . GLY A 1 72 ? 11.622 -0.084 -16.941 1.00 96.88 72 GLY A O 1
ATOM 559 N N . MET A 1 73 ? 12.565 -0.204 -14.901 1.00 95.69 73 MET A N 1
ATOM 560 C CA . MET A 1 73 ? 13.811 0.488 -15.254 1.00 95.69 73 MET A CA 1
ATOM 561 C C . MET A 1 73 ? 14.815 -0.402 -15.996 1.00 95.69 73 MET A C 1
ATOM 563 O O . MET A 1 73 ? 15.544 0.091 -16.852 1.00 95.69 73 MET A O 1
ATOM 567 N N . PHE A 1 74 ? 14.886 -1.695 -15.659 1.00 95.94 74 PHE A N 1
ATOM 568 C CA . PHE A 1 74 ? 15.944 -2.588 -16.154 1.00 95.94 74 PHE A CA 1
ATOM 569 C C . PHE A 1 74 ? 15.469 -3.648 -17.155 1.00 95.94 74 PHE A C 1
ATOM 571 O O . PHE A 1 74 ? 16.307 -4.344 -17.724 1.00 95.94 74 PHE A O 1
ATOM 578 N N . PHE A 1 75 ? 14.159 -3.792 -17.379 1.00 94.50 75 PHE A N 1
ATOM 579 C CA . PHE A 1 75 ? 13.618 -4.780 -18.314 1.00 94.50 75 PHE A CA 1
ATOM 580 C C . PHE A 1 75 ? 12.662 -4.162 -19.339 1.00 94.50 75 PHE A C 1
ATOM 582 O O . PHE A 1 75 ? 13.029 -4.001 -20.501 1.00 94.50 75 PHE A O 1
ATOM 589 N N . SER A 1 76 ? 11.438 -3.817 -18.940 1.00 95.38 76 SER A N 1
ATOM 590 C CA . SER A 1 76 ? 10.465 -3.181 -19.833 1.00 95.38 76 SER A CA 1
ATOM 591 C C . SER A 1 76 ? 9.340 -2.534 -19.036 1.00 95.38 76 SER A C 1
ATOM 593 O O . SER A 1 76 ? 8.610 -3.214 -18.308 1.00 95.38 76 SER A O 1
ATOM 595 N N . GLU A 1 77 ? 9.158 -1.227 -19.239 1.00 95.94 77 GLU A N 1
ATOM 596 C CA . GLU A 1 77 ? 8.137 -0.425 -18.563 1.00 95.94 77 GLU A CA 1
ATOM 597 C C . GLU A 1 77 ? 6.722 -0.982 -18.775 1.00 95.94 77 GLU A C 1
ATOM 599 O O . GLU A 1 77 ? 5.966 -1.140 -17.819 1.00 95.94 77 GLU A O 1
ATOM 604 N N . VAL A 1 78 ? 6.384 -1.358 -20.014 1.00 96.50 78 VAL A N 1
ATOM 605 C CA . VAL A 1 78 ? 5.059 -1.893 -20.373 1.00 96.50 78 VAL A CA 1
ATOM 606 C C . VAL A 1 78 ? 4.790 -3.221 -19.667 1.00 96.50 78 VAL A C 1
ATOM 608 O O . VAL A 1 78 ? 3.697 -3.428 -19.137 1.00 96.50 78 VAL A O 1
ATOM 611 N N . THR A 1 79 ? 5.779 -4.122 -19.626 1.00 96.44 79 THR A N 1
ATOM 612 C CA . THR A 1 79 ? 5.617 -5.418 -18.945 1.00 96.44 79 THR A CA 1
ATOM 613 C C . THR A 1 79 ? 5.497 -5.255 -17.434 1.00 96.44 79 THR A C 1
ATOM 615 O O . THR A 1 79 ? 4.646 -5.900 -16.827 1.00 96.44 79 THR A O 1
ATOM 618 N N . ALA A 1 80 ? 6.280 -4.352 -16.836 1.00 97.50 80 ALA A N 1
ATOM 619 C CA . ALA A 1 80 ? 6.222 -4.064 -15.410 1.00 97.50 80 ALA A CA 1
ATOM 620 C C . ALA A 1 80 ? 4.879 -3.432 -15.024 1.00 97.50 80 ALA A C 1
ATOM 622 O O . ALA A 1 80 ? 4.253 -3.863 -14.060 1.00 97.50 80 ALA A O 1
ATOM 623 N N . ALA A 1 81 ? 4.396 -2.466 -15.810 1.00 97.69 81 ALA A N 1
ATOM 624 C CA . ALA A 1 81 ? 3.105 -1.829 -15.583 1.00 97.69 81 ALA A CA 1
ATOM 625 C C . ALA A 1 81 ? 1.940 -2.816 -15.743 1.00 97.69 81 ALA A C 1
ATOM 627 O O . ALA A 1 81 ? 1.048 -2.843 -14.902 1.00 97.69 81 ALA A O 1
ATOM 628 N N . THR A 1 82 ? 1.970 -3.669 -16.773 1.00 97.38 82 THR A N 1
ATOM 629 C CA . THR A 1 82 ? 0.944 -4.707 -16.972 1.00 97.38 82 THR A CA 1
ATOM 630 C C . THR A 1 82 ? 0.959 -5.710 -15.821 1.00 97.38 82 THR A C 1
ATOM 632 O O . THR A 1 82 ? -0.092 -6.021 -15.276 1.00 97.38 82 THR A O 1
ATOM 635 N N . GLY A 1 83 ? 2.144 -6.168 -15.404 1.00 97.38 83 GLY A N 1
ATOM 636 C CA . GLY A 1 83 ? 2.294 -7.066 -14.259 1.00 97.38 83 GLY A CA 1
ATOM 637 C C . GLY A 1 83 ? 1.853 -6.441 -12.936 1.00 97.38 83 GLY A C 1
ATOM 638 O O . GLY A 1 83 ? 1.323 -7.147 -12.093 1.00 97.38 83 GLY A O 1
ATOM 639 N N . GLY A 1 84 ? 2.023 -5.128 -12.761 1.00 97.12 84 GLY A N 1
ATOM 640 C CA . GLY A 1 84 ? 1.569 -4.418 -11.565 1.00 97.12 84 GLY A CA 1
ATOM 641 C C . GLY A 1 84 ? 0.065 -4.129 -11.512 1.00 97.12 84 GLY A C 1
ATOM 642 O O . GLY A 1 84 ? -0.427 -3.747 -10.455 1.00 97.12 84 GLY A O 1
ATOM 643 N N . LEU A 1 85 ? -0.652 -4.276 -12.631 1.00 97.38 85 LEU A N 1
ATOM 644 C CA . LEU A 1 85 ? -2.113 -4.140 -12.704 1.00 97.38 85 LEU A CA 1
ATOM 645 C C . LEU A 1 85 ? -2.862 -5.471 -12.514 1.00 97.38 85 LEU A C 1
ATOM 647 O O . LEU A 1 85 ? -4.085 -5.443 -12.366 1.00 97.38 85 LEU A O 1
ATOM 651 N N . LEU A 1 86 ? -2.153 -6.603 -12.567 1.00 91.25 86 LEU A N 1
ATOM 652 C CA . LEU A 1 86 ? -2.684 -7.950 -12.322 1.00 91.25 86 LEU A CA 1
ATOM 653 C C . LEU A 1 86 ? -2.670 -8.279 -10.826 1.00 91.25 86 LEU A C 1
ATOM 655 O O . LEU A 1 86 ? -3.651 -8.915 -10.378 1.00 91.25 86 LEU A O 1
#

Foldseek 3Di:
DDPPDLVLLVVLVVVLVVVLVVLVVQLVVLCVVQVPDPPDQDGPPVSVVSSVVSVVCVVCVVVLSVQLVCCVPPPNSVVSSVVSVD

Sequence (86 aa):
MGTDSPFLLAAVSLLSVLQMGYLARQVGLSRMVHKVLPPSVTGPPEFERTFRAHQNCVECYPLFLVTLWTCGMFFSEVTAATGGLL

pLDDT: mean 95.64, std 9.21, range [43.0, 98.69]

Secondary structure (DSSP, 8-state):
------HHHHHHHHHHHHHHHHHHHHHHHHHHHHT--TT----SHHHHHHHHHHHHHHHHHHHHHHHHHHHHHHT-HHHHHHHHH-

Radius of gyration: 16.86 Å; chains: 1; bounding box: 36×24×47 Å

InterPro domains:
  IPR001129 Membrane-associated, eicosanoid/glutathione metabolism (MAPEG) protein [PF01124] (10-84)
  IPR001446 5-lipoxygenase-activating protein [PR00488] (3-24)
  IPR001446 5-lipoxygenase-activating protein [PR00488] (45-64)
  IPR001446 5-lipoxygenase-activating protein [PR00488] (65-84)
  IPR023352 Membrane associated eicosanoid/glutathione metabolism-like domain superfamily [G3DSA:1.20.120.550] (3-86)
  IPR023352 Membrane associated eicosanoid/glutathione metabolism-like domain superfamily [SSF161084] (5-85)
  IPR050997 Membrane-associated proteins in eicosanoid and glutathione metabolism [PTHR10250] (7-85)